Protein AF-A0A6I9ND43-F1 (afdb_monomer_lite)

Organism: NCBI:txid8208

Structure (mmCIF, N/CA/C/O backbone):
data_AF-A0A6I9ND43-F1
#
_entry.id   AF-A0A6I9ND43-F1
#
loop_
_atom_site.group_PDB
_atom_site.id
_atom_site.type_symbol
_atom_site.label_atom_id
_atom_site.label_alt_id
_atom_site.label_comp_id
_atom_site.label_asym_id
_atom_site.label_entity_id
_atom_site.label_seq_id
_atom_site.pdbx_PDB_ins_code
_atom_site.Cartn_x
_atom_site.Cartn_y
_atom_site.Cartn_z
_atom_site.occupancy
_atom_site.B_iso_or_equiv
_atom_site.auth_seq_id
_atom_site.auth_comp_id
_atom_site.auth_asym_id
_atom_site.auth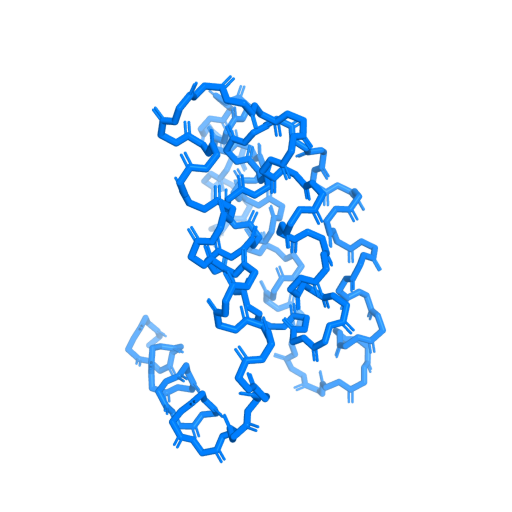_atom_id
_atom_site.pdbx_PDB_model_num
ATOM 1 N N . VAL A 1 1 ? 4.174 -11.893 -19.597 1.00 41.62 1 VAL A N 1
ATOM 2 C CA . VAL A 1 1 ? 3.938 -10.614 -18.888 1.00 41.62 1 VAL A CA 1
ATOM 3 C C . VAL A 1 1 ? 3.267 -10.809 -17.523 1.00 41.62 1 VAL A C 1
ATOM 5 O O . VAL A 1 1 ? 3.955 -10.618 -16.537 1.00 41.62 1 VAL A O 1
ATOM 8 N N . CYS A 1 2 ? 2.009 -11.274 -17.386 1.00 33.41 2 CYS A N 1
ATOM 9 C CA . CYS A 1 2 ? 1.410 -11.492 -16.041 1.00 33.41 2 CYS A CA 1
ATOM 10 C C . CYS A 1 2 ? 1.972 -12.682 -15.231 1.00 33.41 2 CYS A C 1
ATOM 12 O O . CYS A 1 2 ? 1.864 -12.679 -14.009 1.00 33.41 2 CYS A O 1
ATOM 14 N N . ARG A 1 3 ? 2.559 -13.707 -15.868 1.00 29.95 3 ARG A N 1
ATOM 15 C CA . ARG A 1 3 ? 3.141 -14.860 -15.143 1.00 29.95 3 ARG A CA 1
ATOM 16 C C . ARG A 1 3 ? 4.505 -14.552 -14.528 1.00 29.95 3 ARG A C 1
ATOM 18 O O . ARG A 1 3 ? 4.837 -15.113 -13.490 1.00 29.95 3 ARG A O 1
ATOM 25 N N . ASP A 1 4 ? 5.248 -13.628 -15.126 1.00 37.69 4 ASP A N 1
ATOM 26 C CA . ASP A 1 4 ? 6.613 -13.298 -14.713 1.00 37.69 4 ASP A CA 1
ATOM 27 C C . ASP A 1 4 ? 6.621 -12.507 -13.398 1.00 37.69 4 ASP A C 1
ATOM 29 O O . ASP A 1 4 ? 7.439 -12.772 -12.523 1.00 37.69 4 ASP A O 1
ATOM 33 N N . VAL A 1 5 ? 5.630 -11.632 -13.185 1.00 46.81 5 VAL A N 1
ATOM 34 C CA . VAL A 1 5 ? 5.471 -10.872 -11.932 1.00 46.81 5 VAL A CA 1
ATOM 35 C C . VAL A 1 5 ? 5.161 -11.797 -10.753 1.00 46.81 5 VAL A C 1
ATOM 37 O O . VAL A 1 5 ? 5.746 -11.631 -9.690 1.00 46.81 5 VAL A O 1
ATOM 40 N N . TYR A 1 6 ? 4.309 -12.814 -10.943 1.00 42.53 6 TYR A N 1
ATOM 41 C CA . TYR A 1 6 ? 3.979 -13.797 -9.900 1.00 42.53 6 TYR A CA 1
ATOM 42 C C . TYR A 1 6 ? 5.160 -14.730 -9.583 1.00 42.53 6 TYR A C 1
ATOM 44 O O . TYR A 1 6 ? 5.317 -15.174 -8.445 1.00 42.53 6 TYR A O 1
ATOM 52 N N . LEU A 1 7 ? 6.014 -15.015 -10.574 1.00 41.78 7 LEU A N 1
ATOM 53 C CA . LEU A 1 7 ? 7.256 -15.761 -10.371 1.00 41.78 7 LEU A CA 1
ATOM 54 C C . LEU A 1 7 ? 8.323 -14.927 -9.660 1.00 41.78 7 LEU A C 1
ATOM 56 O O . LEU A 1 7 ? 8.954 -15.461 -8.757 1.00 41.78 7 LEU A O 1
ATOM 60 N N . ILE A 1 8 ? 8.488 -13.641 -9.986 1.00 49.59 8 ILE A N 1
ATOM 61 C CA . ILE A 1 8 ? 9.338 -12.722 -9.207 1.00 49.59 8 ILE A CA 1
ATOM 62 C C . ILE A 1 8 ? 8.804 -12.632 -7.775 1.00 49.59 8 ILE A C 1
ATOM 64 O O . ILE A 1 8 ? 9.576 -12.741 -6.829 1.00 49.59 8 ILE A O 1
ATOM 68 N N . TYR A 1 9 ? 7.482 -12.562 -7.607 1.00 48.34 9 TYR A N 1
ATOM 69 C CA . TYR A 1 9 ? 6.822 -12.658 -6.308 1.00 48.34 9 TYR A CA 1
ATOM 70 C C . TYR A 1 9 ? 7.222 -13.929 -5.561 1.00 48.34 9 TYR A C 1
ATOM 72 O O . TYR A 1 9 ? 7.741 -13.863 -4.458 1.00 48.34 9 TYR A O 1
ATOM 80 N N . ARG A 1 10 ? 7.063 -15.111 -6.162 1.00 44.81 10 ARG A N 1
ATOM 81 C CA . ARG A 1 10 ? 7.427 -16.367 -5.498 1.00 44.81 10 ARG A CA 1
ATOM 82 C C . ARG A 1 10 ? 8.926 -16.507 -5.249 1.00 44.81 10 ARG A C 1
ATOM 84 O O . ARG A 1 10 ? 9.277 -17.014 -4.191 1.00 44.81 10 ARG A O 1
ATOM 91 N N . LEU A 1 11 ? 9.779 -16.099 -6.184 1.00 42.19 11 LEU A N 1
ATOM 92 C CA . LEU A 1 11 ? 11.232 -16.273 -6.111 1.00 42.19 11 LEU A CA 1
ATOM 93 C C . LEU A 1 11 ? 11.884 -15.286 -5.136 1.00 42.19 11 LEU A C 1
ATOM 95 O O . LEU A 1 11 ? 12.787 -15.680 -4.405 1.00 42.19 11 LEU A O 1
ATOM 99 N N . VAL A 1 12 ? 11.395 -14.044 -5.058 1.00 45.94 12 VAL A N 1
ATOM 100 C CA . VAL A 1 12 ? 11.874 -13.052 -4.083 1.00 45.94 12 VAL A CA 1
ATOM 101 C C . VAL A 1 12 ? 11.285 -13.330 -2.691 1.00 45.94 12 VAL A C 1
ATOM 103 O O . VAL A 1 12 ? 12.012 -13.281 -1.703 1.00 45.94 12 VAL A O 1
ATOM 106 N N . PHE A 1 13 ? 10.004 -13.708 -2.578 1.00 43.12 13 PHE A N 1
ATOM 107 C CA . PHE A 1 13 ? 9.337 -13.867 -1.273 1.00 43.12 13 PHE A CA 1
ATOM 108 C C . PHE A 1 13 ? 9.457 -15.263 -0.631 1.00 43.12 13 PHE A C 1
ATOM 110 O O . PHE A 1 13 ? 9.415 -15.338 0.591 1.00 43.12 13 PHE A O 1
ATOM 117 N N . ASN A 1 14 ? 9.639 -16.366 -1.381 1.00 40.81 14 ASN A N 1
ATOM 118 C CA . ASN A 1 14 ? 9.954 -17.670 -0.750 1.00 40.81 14 ASN A CA 1
ATOM 119 C C . ASN A 1 14 ? 11.435 -17.796 -0.351 1.00 40.81 14 ASN A C 1
ATOM 121 O O . ASN A 1 14 ? 11.780 -18.725 0.372 1.00 40.81 14 ASN A O 1
ATOM 125 N N . GLY A 1 15 ? 12.304 -16.892 -0.819 1.00 38.75 15 GLY A N 1
ATOM 126 C CA . GLY A 1 15 ? 13.725 -16.850 -0.456 1.00 38.75 15 GLY A CA 1
ATOM 127 C C . GLY A 1 15 ? 14.070 -15.806 0.611 1.00 38.75 15 GLY A C 1
ATOM 128 O O . GLY A 1 15 ? 15.023 -15.994 1.366 1.00 38.75 15 GLY A O 1
ATOM 129 N N . CYS A 1 16 ? 13.298 -14.720 0.721 1.00 43.75 16 CYS A N 1
ATOM 130 C CA . CYS A 1 16 ? 13.436 -13.773 1.820 1.00 43.75 16 CYS A CA 1
ATOM 131 C C . CYS A 1 16 ? 12.736 -14.322 3.065 1.00 43.75 16 CYS A C 1
ATOM 133 O O . CYS A 1 16 ? 11.522 -14.210 3.214 1.00 43.75 16 CYS A O 1
ATOM 135 N N . TYR A 1 17 ? 13.529 -14.825 4.007 1.00 46.12 17 TYR A N 1
ATOM 136 C CA . TYR A 1 17 ? 13.178 -14.973 5.420 1.00 46.12 17 TYR A CA 1
ATOM 137 C C . TYR A 1 17 ? 12.872 -13.591 6.062 1.00 46.12 17 TYR A C 1
ATOM 139 O O . TYR A 1 17 ? 13.463 -13.245 7.085 1.00 46.12 17 TYR A O 1
ATOM 147 N N . CYS A 1 18 ? 12.004 -12.753 5.458 1.00 47.91 18 CYS A N 1
ATOM 148 C CA . CYS A 1 18 ? 11.480 -11.536 6.092 1.00 47.91 18 CYS A CA 1
ATOM 149 C C . CYS A 1 18 ? 10.895 -12.017 7.425 1.00 47.91 18 CYS A C 1
ATOM 151 O O . CYS A 1 18 ? 10.100 -12.959 7.435 1.00 47.91 18 CYS A O 1
ATOM 153 N N . SER A 1 19 ? 11.407 -11.458 8.523 1.00 53.84 19 SER A N 1
ATOM 154 C CA . SER A 1 19 ? 11.299 -12.000 9.878 1.00 53.84 19 SER A CA 1
ATOM 155 C C . SER A 1 19 ? 9.868 -12.419 10.272 1.00 53.84 19 SER A C 1
ATOM 157 O O . SER A 1 19 ? 8.875 -12.040 9.653 1.00 53.84 19 SER A O 1
ATOM 159 N N . VAL A 1 20 ? 9.718 -13.193 11.349 1.00 60.97 20 VAL A N 1
ATOM 160 C CA . VAL A 1 20 ? 8.390 -13.566 11.887 1.00 60.97 20 VAL A CA 1
ATOM 161 C C . VAL A 1 20 ? 7.500 -12.324 12.127 1.00 60.97 20 VAL A C 1
ATOM 163 O O . VAL A 1 20 ? 6.274 -12.394 12.057 1.00 60.97 20 VAL A O 1
ATOM 166 N N . PHE A 1 21 ? 8.109 -11.156 12.345 1.00 69.31 21 PHE A N 1
ATOM 167 C CA . PHE A 1 21 ? 7.430 -9.919 12.709 1.00 69.31 21 PHE A CA 1
ATOM 168 C C . PHE A 1 21 ? 6.550 -9.306 11.588 1.00 69.31 21 PHE A C 1
ATOM 170 O O . PHE A 1 21 ? 5.363 -9.093 11.848 1.00 69.31 21 PHE A O 1
ATOM 177 N N . PRO A 1 22 ? 7.014 -9.082 10.335 1.00 72.25 22 PRO A N 1
ATOM 178 C CA . PRO A 1 22 ? 6.149 -8.700 9.214 1.00 72.25 22 PRO A CA 1
ATOM 179 C C . PRO A 1 22 ? 4.972 -9.644 8.977 1.00 72.25 22 PRO A C 1
ATOM 181 O O . PRO A 1 22 ? 3.879 -9.183 8.660 1.00 72.25 22 PRO A O 1
ATOM 184 N N . GLN A 1 23 ? 5.159 -10.952 9.165 1.00 75.06 23 GLN A N 1
ATOM 185 C CA . GLN A 1 23 ? 4.087 -11.935 8.977 1.00 75.06 23 GLN A CA 1
ATOM 186 C C . GLN A 1 23 ? 2.995 -11.788 10.048 1.00 75.06 23 GLN A C 1
ATOM 188 O O . GLN A 1 23 ? 1.805 -11.799 9.727 1.00 75.06 23 GLN A O 1
ATOM 193 N N . ILE A 1 24 ? 3.388 -11.570 11.309 1.00 83.00 24 ILE A N 1
ATOM 194 C CA . ILE A 1 24 ? 2.455 -11.291 12.408 1.00 83.00 24 ILE A CA 1
ATOM 195 C C . ILE A 1 24 ? 1.704 -9.981 12.157 1.00 83.00 24 ILE A C 1
ATOM 197 O O . ILE A 1 24 ? 0.478 -9.960 12.251 1.00 83.00 24 ILE A O 1
ATOM 201 N N . ASN A 1 25 ? 2.404 -8.905 11.787 1.00 83.94 25 ASN A N 1
ATOM 202 C CA . ASN A 1 25 ? 1.764 -7.616 11.506 1.00 83.94 25 ASN A CA 1
ATOM 203 C C . ASN A 1 25 ? 0.817 -7.691 10.308 1.00 83.94 25 ASN A C 1
ATOM 205 O O . ASN A 1 25 ? -0.245 -7.071 10.328 1.00 83.94 25 ASN A O 1
ATOM 209 N N . MET A 1 26 ? 1.155 -8.492 9.300 1.00 87.00 26 MET A N 1
ATOM 210 C CA . MET A 1 26 ? 0.281 -8.745 8.162 1.00 87.00 26 MET A CA 1
ATOM 211 C C . MET A 1 26 ? -1.002 -9.474 8.577 1.00 87.00 26 MET A C 1
ATOM 213 O O . MET A 1 26 ? -2.104 -9.106 8.161 1.00 87.00 26 MET A O 1
ATOM 217 N N . MET A 1 27 ? -0.889 -10.496 9.426 1.00 87.88 27 MET A N 1
ATOM 218 C CA . MET A 1 27 ? -2.056 -11.199 9.959 1.00 87.88 27 MET A CA 1
ATOM 219 C C . MET A 1 27 ? -2.908 -10.276 10.839 1.00 87.88 27 MET A C 1
ATOM 221 O O . MET A 1 27 ? -4.130 -10.235 10.689 1.00 87.88 27 MET A O 1
ATOM 225 N N . LEU A 1 28 ? -2.267 -9.479 11.691 1.00 87.56 28 LEU A N 1
ATOM 226 C CA . LEU A 1 28 ? -2.921 -8.510 12.563 1.00 87.56 28 LEU A CA 1
ATOM 227 C C . LEU A 1 28 ? -3.682 -7.442 11.762 1.00 87.56 28 LEU A C 1
ATOM 229 O O . LEU A 1 28 ? -4.850 -7.181 12.043 1.00 87.56 28 LEU A O 1
ATOM 233 N N . ALA A 1 29 ? -3.068 -6.883 10.717 1.00 88.25 29 ALA A N 1
ATOM 234 C CA . ALA A 1 29 ? -3.703 -5.907 9.833 1.00 88.25 29 ALA A CA 1
ATOM 235 C C . ALA A 1 29 ? -4.965 -6.472 9.162 1.00 88.25 29 ALA A C 1
ATOM 237 O O . ALA A 1 29 ? -6.005 -5.812 9.096 1.00 88.25 29 ALA A O 1
ATOM 238 N N . ASN A 1 30 ? -4.901 -7.727 8.712 1.00 89.88 30 ASN A N 1
ATOM 239 C CA . ASN A 1 30 ? -6.040 -8.424 8.124 1.00 89.88 30 ASN A CA 1
ATOM 240 C C . ASN A 1 30 ? -7.171 -8.665 9.131 1.00 89.88 30 ASN A C 1
ATOM 242 O O . ASN A 1 30 ? -8.342 -8.509 8.775 1.00 89.88 30 ASN A O 1
ATOM 246 N N . LEU A 1 31 ? -6.840 -9.025 10.373 1.00 91.62 31 LEU A N 1
ATOM 247 C CA . LEU A 1 31 ? -7.818 -9.185 11.450 1.00 91.62 31 LEU A CA 1
ATOM 248 C C . LEU A 1 31 ? -8.477 -7.851 11.807 1.00 91.62 31 LEU A C 1
ATOM 250 O O . LEU A 1 31 ? -9.704 -7.787 11.863 1.00 91.62 31 LEU A O 1
ATOM 254 N N . TYR A 1 32 ? -7.699 -6.776 11.955 1.00 92.25 32 TYR A N 1
ATOM 255 C CA . TYR A 1 32 ? -8.237 -5.439 12.211 1.00 92.25 32 TYR A CA 1
ATOM 256 C C . TYR A 1 32 ? -9.160 -4.965 11.095 1.00 92.25 32 TYR A C 1
ATOM 258 O O . TYR A 1 32 ? -10.245 -4.463 11.379 1.00 92.25 32 TYR A O 1
ATOM 266 N N . ARG A 1 33 ? -8.789 -5.195 9.831 1.00 90.88 33 ARG A N 1
ATOM 267 C CA . ARG A 1 33 ? -9.656 -4.881 8.690 1.00 90.88 33 ARG A CA 1
ATOM 268 C C . ARG A 1 33 ? -10.975 -5.654 8.755 1.00 90.88 33 ARG A C 1
ATOM 270 O O . ARG A 1 33 ? -12.031 -5.056 8.593 1.00 90.88 33 ARG A O 1
ATOM 277 N N . LYS A 1 34 ? -10.935 -6.964 9.032 1.00 91.69 34 LYS A N 1
ATOM 278 C CA . LYS A 1 34 ? -12.149 -7.790 9.193 1.00 91.69 34 LYS A CA 1
ATOM 279 C C . LYS A 1 34 ? -13.016 -7.343 10.372 1.00 91.69 34 LYS A C 1
ATOM 281 O O . LYS A 1 34 ? -14.232 -7.455 10.300 1.00 91.69 34 LYS A O 1
ATOM 286 N N . ALA A 1 35 ? -12.396 -6.829 11.429 1.00 92.19 35 ALA A N 1
ATOM 287 C CA . ALA A 1 35 ? -13.077 -6.281 12.596 1.00 92.19 35 ALA A CA 1
ATOM 288 C C . ALA A 1 35 ? -13.594 -4.839 12.396 1.00 92.19 35 ALA A C 1
ATOM 290 O O . ALA A 1 35 ? -14.125 -4.259 13.340 1.00 92.19 35 ALA A O 1
ATOM 291 N N . GLY A 1 36 ? -13.410 -4.230 11.216 1.00 91.12 36 GLY A N 1
ATOM 292 C CA . GLY A 1 36 ? -13.783 -2.833 10.950 1.00 91.12 36 GLY A CA 1
ATOM 293 C C . GLY A 1 36 ? -12.885 -1.795 11.638 1.00 91.12 36 GLY A C 1
ATOM 294 O O . GLY A 1 36 ? -13.201 -0.609 11.659 1.00 91.12 36 GLY A O 1
ATOM 295 N N . GLN A 1 37 ? -11.750 -2.211 12.206 1.00 93.06 37 GLN A N 1
ATOM 296 C CA . GLN A 1 37 ? -10.783 -1.331 12.867 1.00 93.06 37 GLN A CA 1
ATOM 297 C C . GLN A 1 37 ? -9.770 -0.774 11.860 1.00 93.06 37 GLN A C 1
ATOM 299 O O . GLN A 1 37 ? -8.585 -1.115 11.873 1.00 93.06 37 GLN A O 1
ATOM 304 N N . GLU A 1 38 ? -10.237 0.103 10.976 1.00 92.62 38 GLU A N 1
ATOM 305 C CA . GLU A 1 38 ? -9.449 0.607 9.844 1.00 92.62 38 GLU A CA 1
ATOM 306 C C . GLU A 1 38 ? -8.164 1.322 10.277 1.00 92.62 38 GLU A C 1
ATOM 308 O O . GLU A 1 38 ? -7.095 1.062 9.728 1.00 92.62 38 GLU A O 1
ATOM 313 N N . ARG A 1 39 ? -8.229 2.166 11.317 1.00 93.00 39 ARG A N 1
ATOM 314 C CA . ARG A 1 39 ? -7.055 2.903 11.823 1.00 93.00 39 ARG A CA 1
ATOM 315 C C . ARG A 1 39 ? -5.941 1.967 12.295 1.00 93.00 39 ARG A C 1
ATOM 317 O O . ARG A 1 39 ? -4.778 2.190 11.970 1.00 93.00 39 ARG A O 1
ATOM 324 N N . SER A 1 40 ? -6.297 0.911 13.025 1.00 92.38 40 SER A N 1
ATOM 325 C CA . SER A 1 40 ? -5.341 -0.088 13.515 1.00 92.38 40 SER A CA 1
ATOM 326 C C . SER A 1 40 ? -4.759 -0.903 12.361 1.00 92.38 40 SER A C 1
ATOM 328 O O . SER A 1 40 ? -3.550 -1.125 12.312 1.00 92.38 40 SER A O 1
ATOM 330 N N . ALA A 1 41 ? -5.598 -1.282 11.391 1.00 92.44 41 ALA A N 1
ATOM 331 C CA . ALA A 1 41 ? -5.161 -1.998 10.198 1.00 92.44 41 ALA A CA 1
ATOM 332 C C . ALA A 1 41 ? -4.150 -1.184 9.374 1.00 92.44 41 ALA A C 1
ATOM 334 O O . ALA A 1 41 ? -3.119 -1.725 8.977 1.00 92.44 41 ALA A O 1
ATOM 335 N N . VAL A 1 42 ? -4.398 0.117 9.170 1.00 94.75 42 VAL A N 1
ATOM 336 C CA . VAL A 1 42 ? -3.470 1.020 8.468 1.00 94.75 42 VAL A CA 1
ATOM 337 C C . VAL A 1 42 ? -2.110 1.053 9.162 1.00 94.75 42 VAL A C 1
ATOM 339 O O . VAL A 1 42 ? -1.088 0.896 8.495 1.00 94.75 42 VAL A O 1
ATOM 342 N N . THR A 1 43 ? -2.078 1.214 10.487 1.00 94.25 43 THR A N 1
ATOM 343 C CA . THR A 1 43 ? -0.822 1.211 11.252 1.00 94.25 43 THR A CA 1
ATOM 344 C C . THR A 1 43 ? -0.062 -0.100 11.059 1.00 94.25 43 THR A C 1
ATOM 346 O O . THR A 1 43 ? 1.122 -0.077 10.729 1.00 94.25 43 THR A O 1
ATOM 349 N N . SER A 1 44 ? -0.739 -1.245 11.181 1.00 91.38 44 SER A N 1
ATOM 350 C CA . SER A 1 44 ? -0.106 -2.556 11.007 1.00 91.38 44 SER A CA 1
ATOM 351 C C . SER A 1 44 ? 0.425 -2.780 9.586 1.00 91.38 44 SER A C 1
ATOM 353 O O . SER A 1 44 ? 1.543 -3.267 9.436 1.00 91.38 44 SER A O 1
ATOM 355 N N . TYR A 1 45 ? -0.306 -2.380 8.540 1.00 93.06 45 TYR A N 1
ATOM 356 C CA . TYR A 1 45 ? 0.192 -2.473 7.160 1.00 93.06 45 TYR A CA 1
ATOM 357 C C . TYR A 1 45 ? 1.396 -1.559 6.900 1.00 93.06 45 TYR A C 1
ATOM 359 O O . TYR A 1 45 ? 2.327 -1.960 6.201 1.00 93.06 45 TYR A O 1
ATOM 367 N N . LYS A 1 46 ? 1.423 -0.351 7.476 1.00 92.81 46 LYS A N 1
ATOM 368 C CA . LYS A 1 46 ? 2.577 0.554 7.354 1.00 92.81 46 LYS A CA 1
ATOM 369 C C . LYS A 1 46 ? 3.842 -0.038 7.972 1.00 92.81 46 LYS A C 1
ATOM 371 O O . LYS A 1 46 ? 4.913 0.077 7.381 1.00 92.81 46 LYS A O 1
ATOM 376 N N . GLU A 1 47 ? 3.722 -0.711 9.115 1.00 90.62 47 GLU A N 1
ATOM 377 C CA . GLU A 1 47 ? 4.847 -1.417 9.743 1.00 90.62 47 GLU A CA 1
ATOM 378 C C . GLU A 1 47 ? 5.360 -2.585 8.887 1.00 90.62 47 GLU A C 1
ATOM 380 O O . GLU A 1 47 ? 6.566 -2.823 8.837 1.00 90.62 47 GLU A O 1
ATOM 385 N N . VAL A 1 48 ? 4.479 -3.277 8.152 1.00 89.12 48 VAL A N 1
ATOM 386 C CA . VAL A 1 48 ? 4.901 -4.287 7.163 1.00 89.12 48 VAL A CA 1
ATOM 387 C C . VAL A 1 48 ? 5.728 -3.639 6.052 1.00 89.12 48 VAL A C 1
ATOM 389 O O . VAL A 1 48 ? 6.817 -4.126 5.749 1.00 89.12 48 VAL A O 1
ATOM 392 N N . LEU A 1 49 ? 5.261 -2.522 5.482 1.00 89.00 49 LEU A N 1
ATOM 393 C CA . LEU A 1 49 ? 5.973 -1.831 4.399 1.00 89.00 49 LEU A CA 1
ATOM 394 C C . LEU A 1 49 ? 7.312 -1.236 4.831 1.00 89.00 49 LEU A C 1
ATOM 396 O O . LEU A 1 49 ? 8.222 -1.177 4.015 1.00 89.00 49 LEU A O 1
ATOM 400 N N . ARG A 1 50 ? 7.474 -0.851 6.102 1.00 86.62 50 ARG A N 1
ATOM 401 C CA . ARG A 1 50 ? 8.773 -0.409 6.634 1.00 86.62 50 ARG A CA 1
ATOM 402 C C . ARG A 1 50 ? 9.852 -1.487 6.567 1.00 86.62 50 ARG A C 1
ATOM 404 O O . ARG A 1 50 ? 11.022 -1.151 6.437 1.00 86.62 50 ARG A O 1
ATOM 411 N N . GLN A 1 51 ? 9.473 -2.759 6.685 1.00 84.75 51 GLN A N 1
ATOM 412 C CA . GLN A 1 51 ? 10.422 -3.876 6.666 1.00 84.75 51 GLN A CA 1
ATOM 413 C C . GLN A 1 51 ? 10.515 -4.554 5.303 1.00 84.75 51 GLN A C 1
ATOM 415 O O . GLN A 1 51 ? 11.605 -4.912 4.868 1.00 84.75 51 GLN A O 1
ATOM 420 N N . CYS A 1 52 ? 9.380 -4.734 4.630 1.00 84.56 52 CYS A N 1
ATOM 421 C CA . CYS A 1 52 ? 9.306 -5.368 3.322 1.00 84.56 52 CYS A CA 1
ATOM 422 C C . CYS A 1 52 ? 8.489 -4.433 2.388 1.00 84.56 52 CYS A C 1
ATOM 424 O O . CYS A 1 52 ? 7.289 -4.653 2.198 1.00 84.56 52 CYS A O 1
ATOM 426 N N . PRO A 1 53 ? 9.104 -3.385 1.792 1.00 84.88 53 PRO A N 1
ATOM 427 C CA . PRO A 1 53 ? 8.401 -2.379 0.974 1.00 84.88 53 PRO A CA 1
ATOM 428 C C . PRO A 1 53 ? 7.735 -2.945 -0.290 1.00 84.88 53 PRO A C 1
ATOM 430 O O . PRO A 1 53 ? 6.845 -2.328 -0.863 1.00 84.88 53 PRO A O 1
ATOM 433 N N . LEU A 1 54 ? 8.145 -4.145 -0.713 1.00 85.88 54 LEU A N 1
ATOM 434 C CA . LEU A 1 54 ? 7.591 -4.874 -1.857 1.00 85.88 54 LEU A CA 1
ATOM 435 C C . LEU A 1 54 ? 6.388 -5.764 -1.496 1.00 85.88 54 LEU A C 1
ATOM 437 O O . LEU A 1 54 ? 5.938 -6.552 -2.326 1.00 85.88 54 LEU A O 1
ATOM 441 N N . ALA A 1 55 ? 5.861 -5.677 -0.271 1.00 86.94 55 ALA A N 1
ATOM 442 C CA . ALA A 1 55 ? 4.665 -6.409 0.138 1.00 86.94 55 ALA A CA 1
ATOM 443 C C . ALA A 1 55 ? 3.400 -5.796 -0.501 1.00 86.94 55 ALA A C 1
ATOM 445 O O . ALA A 1 55 ? 2.677 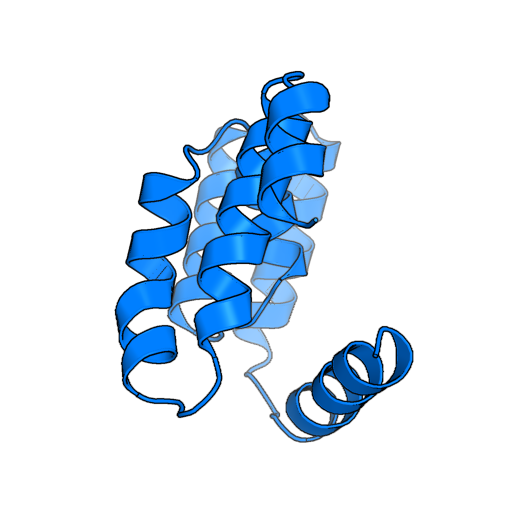-5.024 0.130 1.00 86.94 55 ALA A O 1
ATOM 446 N N . LEU A 1 56 ? 3.102 -6.157 -1.752 1.00 88.62 56 LEU A N 1
ATOM 447 C CA . LEU A 1 56 ? 1.956 -5.630 -2.509 1.00 88.62 56 LEU A CA 1
ATOM 448 C C . LEU A 1 56 ? 0.616 -5.894 -1.822 1.00 88.62 56 LEU A C 1
ATOM 450 O O . LEU A 1 56 ? -0.273 -5.056 -1.900 1.00 88.62 56 LEU A O 1
ATOM 454 N N . ASP A 1 57 ? 0.469 -7.008 -1.104 1.00 89.19 57 ASP A N 1
ATOM 455 C CA . ASP A 1 57 ? -0.748 -7.290 -0.336 1.00 89.19 57 ASP A CA 1
ATOM 456 C C . ASP A 1 57 ? -0.997 -6.223 0.745 1.00 89.19 57 ASP A C 1
ATOM 458 O O . ASP A 1 57 ? -2.142 -5.847 1.000 1.00 89.19 57 ASP A O 1
ATOM 462 N N . ALA A 1 58 ? 0.071 -5.686 1.349 1.00 91.00 58 ALA A N 1
ATOM 463 C CA . ALA A 1 58 ? -0.030 -4.605 2.325 1.00 91.00 58 ALA A CA 1
ATOM 464 C C . ALA A 1 58 ? -0.343 -3.275 1.630 1.00 91.00 58 ALA A C 1
ATOM 466 O O . ALA A 1 58 ? -1.154 -2.500 2.134 1.00 91.00 58 ALA A O 1
ATOM 467 N N . ILE A 1 59 ? 0.223 -3.041 0.441 1.00 93.31 59 ILE A N 1
ATOM 468 C CA . ILE A 1 59 ? -0.106 -1.884 -0.403 1.00 93.31 59 ILE A CA 1
ATOM 469 C C . ILE A 1 59 ? -1.593 -1.890 -0.781 1.00 93.31 59 ILE A C 1
ATOM 471 O O . ILE A 1 59 ? -2.283 -0.900 -0.550 1.00 93.31 59 ILE A O 1
ATOM 475 N N . ILE A 1 60 ? -2.115 -3.006 -1.295 1.00 92.50 60 ILE A N 1
ATOM 476 C CA . ILE A 1 60 ? -3.543 -3.161 -1.619 1.00 92.50 60 ILE A CA 1
ATOM 477 C C . ILE A 1 60 ? -4.382 -2.976 -0.357 1.00 92.50 60 ILE A C 1
ATOM 479 O O . ILE A 1 60 ? -5.399 -2.287 -0.389 1.00 92.50 60 ILE A O 1
ATOM 483 N N . GLY A 1 61 ? -3.943 -3.547 0.769 1.00 92.38 61 GLY A N 1
ATOM 484 C CA . GLY A 1 61 ? -4.560 -3.349 2.076 1.00 92.38 61 GLY A CA 1
ATOM 485 C C . GLY A 1 61 ? -4.724 -1.869 2.427 1.00 92.38 61 GLY A C 1
ATOM 486 O O . GLY A 1 61 ? -5.832 -1.444 2.747 1.00 92.38 61 GLY A O 1
ATOM 487 N N . LEU A 1 62 ? -3.665 -1.070 2.293 1.00 94.56 62 LEU A N 1
ATOM 488 C CA . LEU A 1 62 ? -3.690 0.374 2.546 1.00 94.56 62 LEU A CA 1
ATOM 489 C C . LEU A 1 62 ? -4.605 1.124 1.573 1.00 94.56 62 LEU A C 1
ATOM 491 O O . LEU A 1 62 ? -5.432 1.922 2.011 1.00 94.56 62 LEU A O 1
ATOM 495 N N . LEU A 1 63 ? -4.502 0.850 0.271 1.00 93.81 63 LEU A N 1
ATOM 496 C CA . LEU A 1 63 ? -5.333 1.509 -0.742 1.00 93.81 63 LEU A CA 1
ATOM 497 C C . LEU A 1 63 ? -6.823 1.178 -0.554 1.00 93.81 63 LEU A C 1
ATOM 499 O O . LEU A 1 63 ? -7.668 2.061 -0.675 1.00 93.81 63 LEU A O 1
ATOM 503 N N . SER A 1 64 ? -7.144 -0.060 -0.161 1.00 92.88 64 SER A N 1
ATOM 504 C CA . SER A 1 64 ? -8.514 -0.477 0.170 1.00 92.88 64 SER A CA 1
ATOM 505 C C . SER A 1 64 ? -9.086 0.220 1.407 1.00 92.88 64 SER A C 1
ATOM 507 O O . SER A 1 64 ? -10.298 0.363 1.520 1.00 92.88 64 SER A O 1
ATOM 509 N N . LEU A 1 65 ? -8.217 0.692 2.305 1.00 93.50 65 LEU A N 1
ATOM 510 C CA . LEU A 1 65 ? -8.558 1.472 3.498 1.00 93.50 65 LEU A CA 1
ATOM 511 C C . LEU A 1 65 ? -8.501 2.988 3.232 1.00 93.50 65 LEU A C 1
ATOM 513 O O . LEU A 1 65 ? -8.342 3.780 4.159 1.00 93.50 65 LEU A O 1
ATOM 517 N N . SER A 1 66 ? -8.617 3.403 1.965 1.00 91.75 66 SER A N 1
ATOM 518 C CA . SER A 1 66 ? -8.626 4.807 1.524 1.00 91.75 66 SER A CA 1
ATOM 519 C C . SER A 1 66 ? -7.342 5.597 1.819 1.00 91.75 66 SER A C 1
ATOM 521 O O . SER A 1 66 ? -7.350 6.832 1.815 1.00 91.75 66 SER A O 1
ATOM 523 N N . VAL A 1 67 ? -6.212 4.919 2.047 1.00 93.75 67 VAL A N 1
ATOM 524 C CA . VAL A 1 67 ? -4.905 5.585 2.125 1.00 93.75 67 VAL A CA 1
ATOM 525 C C . VAL A 1 67 ? -4.537 6.109 0.738 1.00 93.75 67 VAL A C 1
ATOM 527 O O . VAL A 1 67 ? -4.688 5.418 -0.270 1.00 93.75 67 VAL A O 1
ATOM 530 N N . LYS A 1 68 ? -4.057 7.355 0.666 1.00 92.50 68 LYS A N 1
ATOM 531 C CA . LYS A 1 68 ? -3.765 8.008 -0.615 1.00 92.50 68 LYS A CA 1
ATOM 532 C C . LYS A 1 68 ? -2.606 7.307 -1.321 1.00 92.50 68 LYS A C 1
ATOM 534 O O . LYS A 1 68 ? -1.555 7.089 -0.725 1.00 92.50 68 LYS A O 1
ATOM 539 N N . GLY A 1 69 ? -2.742 7.069 -2.627 1.00 90.94 69 GLY A N 1
ATOM 540 C CA . GLY A 1 69 ? -1.681 6.453 -3.434 1.00 90.94 69 GLY A CA 1
ATOM 541 C C . GLY A 1 69 ? -0.333 7.178 -3.354 1.00 90.94 69 GLY A C 1
ATOM 542 O O . GLY A 1 69 ? 0.699 6.522 -3.336 1.00 90.94 69 GLY A O 1
ATOM 543 N N . ALA A 1 70 ? -0.330 8.510 -3.218 1.00 91.06 70 ALA A N 1
ATOM 544 C CA . ALA A 1 70 ? 0.895 9.296 -3.035 1.00 91.06 70 ALA A CA 1
ATOM 545 C C . ALA A 1 70 ? 1.640 8.964 -1.728 1.00 91.06 70 ALA A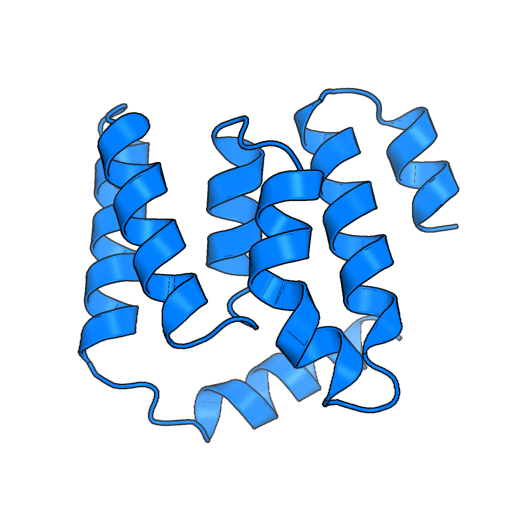 C 1
ATOM 547 O O . ALA A 1 70 ? 2.867 8.950 -1.706 1.00 91.06 70 ALA A O 1
ATOM 548 N N . GLU A 1 71 ? 0.900 8.678 -0.654 1.00 92.38 71 GLU A N 1
ATOM 549 C CA . GLU A 1 71 ? 1.475 8.272 0.629 1.00 92.38 71 GLU A CA 1
ATOM 550 C C . GLU A 1 71 ? 2.060 6.862 0.541 1.00 92.38 71 GLU A C 1
ATOM 552 O O . GLU A 1 71 ? 3.156 6.615 1.027 1.00 92.38 71 GLU A O 1
ATOM 557 N N . VAL A 1 72 ? 1.370 5.935 -0.127 1.00 92.56 72 VAL A N 1
ATOM 558 C CA . VAL A 1 72 ? 1.902 4.579 -0.315 1.00 92.56 72 VAL A CA 1
ATOM 559 C C . VAL A 1 72 ? 3.123 4.587 -1.240 1.00 92.56 72 VAL A C 1
ATOM 561 O O . VAL A 1 72 ? 4.109 3.911 -0.962 1.00 92.56 72 VAL A O 1
ATOM 564 N N . ALA A 1 73 ? 3.098 5.398 -2.301 1.00 91.06 73 ALA A N 1
ATOM 565 C CA . ALA A 1 73 ? 4.218 5.544 -3.222 1.00 91.06 73 ALA A CA 1
ATOM 566 C C . ALA A 1 73 ? 5.475 6.073 -2.517 1.00 91.06 73 ALA A C 1
ATOM 568 O O . ALA A 1 73 ? 6.553 5.520 -2.736 1.00 91.06 73 ALA A O 1
ATOM 569 N N . SER A 1 74 ? 5.349 7.074 -1.634 1.00 91.88 74 SER A N 1
ATOM 570 C CA . SER A 1 74 ? 6.499 7.615 -0.895 1.00 91.88 74 SER A CA 1
ATOM 571 C C . SER A 1 74 ? 7.148 6.575 0.021 1.00 91.88 74 SER A C 1
ATOM 573 O O . SER A 1 74 ? 8.370 6.528 0.105 1.00 91.88 74 SER A O 1
ATOM 575 N N . MET A 1 75 ? 6.362 5.674 0.623 1.00 90.25 75 MET A N 1
ATOM 576 C CA . MET A 1 75 ? 6.885 4.565 1.436 1.00 90.25 75 MET A CA 1
ATOM 577 C C . MET A 1 75 ? 7.687 3.533 0.631 1.00 90.25 75 MET A C 1
ATOM 579 O O . MET A 1 75 ? 8.473 2.785 1.204 1.00 90.25 75 MET A O 1
ATOM 583 N N . THR A 1 76 ? 7.480 3.474 -0.684 1.00 88.06 76 THR A N 1
ATOM 584 C CA . THR A 1 76 ? 8.171 2.543 -1.591 1.00 88.06 76 THR A CA 1
ATOM 585 C C . THR A 1 76 ? 9.237 3.219 -2.455 1.00 88.06 76 THR A C 1
ATOM 587 O O . THR A 1 76 ? 9.956 2.534 -3.179 1.00 88.06 76 THR A O 1
ATOM 590 N N . MET A 1 77 ? 9.354 4.550 -2.388 1.00 87.25 77 MET A N 1
ATOM 591 C CA . MET A 1 77 ? 10.127 5.357 -3.335 1.00 87.25 77 MET A CA 1
ATOM 592 C C . MET A 1 77 ? 11.618 5.014 -3.322 1.00 87.25 77 MET A C 1
ATOM 594 O O . MET A 1 77 ? 12.200 4.812 -4.386 1.00 87.25 77 MET A O 1
ATOM 598 N N . ASP A 1 78 ? 12.203 4.845 -2.136 1.00 84.75 78 ASP A N 1
ATOM 599 C CA . ASP A 1 78 ? 13.616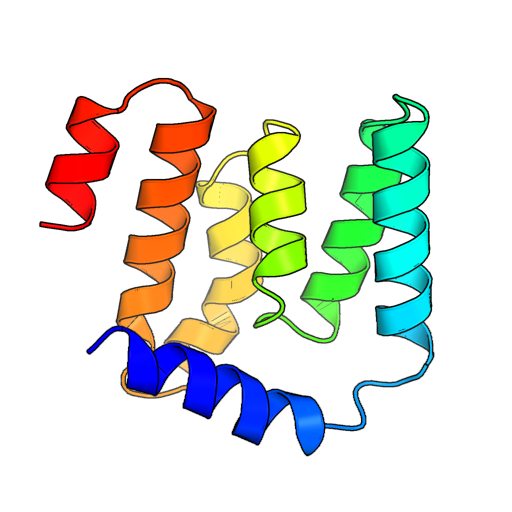 4.477 -1.979 1.00 84.75 78 ASP A CA 1
ATOM 600 C C . ASP A 1 78 ? 13.926 3.109 -2.616 1.00 84.75 78 ASP A C 1
ATOM 602 O O . ASP A 1 78 ? 14.995 2.891 -3.191 1.00 84.75 78 ASP A O 1
ATOM 606 N N . VAL A 1 79 ? 12.966 2.177 -2.573 1.00 83.25 79 VAL A N 1
ATOM 607 C CA . VAL A 1 79 ? 13.099 0.852 -3.200 1.00 83.25 79 VAL A CA 1
ATOM 608 C C . VAL A 1 79 ? 12.941 0.933 -4.715 1.00 83.25 79 VAL A C 1
ATOM 610 O O . VAL A 1 79 ? 13.707 0.305 -5.442 1.00 83.25 79 VAL A O 1
ATOM 613 N N . ILE A 1 80 ? 11.993 1.736 -5.201 1.00 82.12 80 ILE A N 1
ATOM 614 C CA . ILE A 1 80 ? 11.791 1.963 -6.639 1.00 82.12 80 ILE A CA 1
ATOM 615 C C . ILE A 1 80 ? 13.054 2.556 -7.275 1.00 82.12 80 ILE A C 1
ATOM 617 O O . ILE A 1 80 ? 13.447 2.121 -8.351 1.00 82.12 80 ILE A O 1
ATOM 621 N N . GLN A 1 81 ? 13.721 3.490 -6.593 1.00 84.19 81 GLN A N 1
ATOM 622 C CA . GLN A 1 81 ? 14.945 4.123 -7.097 1.00 84.19 81 GLN A CA 1
ATOM 623 C C . GLN A 1 81 ? 16.187 3.228 -7.003 1.00 84.19 81 GLN A C 1
ATOM 625 O O . GLN A 1 81 ? 17.104 3.369 -7.810 1.00 84.19 81 GLN A O 1
ATOM 630 N N . SER A 1 82 ? 16.246 2.328 -6.019 1.00 82.56 82 SER A N 1
ATOM 631 C CA . SER A 1 82 ? 17.415 1.464 -5.801 1.00 82.56 82 SER A CA 1
ATOM 632 C C . SER A 1 82 ? 17.402 0.185 -6.638 1.00 82.56 82 SER A C 1
ATOM 634 O O . SER A 1 82 ? 18.468 -0.371 -6.908 1.00 82.56 82 SER A O 1
ATOM 636 N N . ILE A 1 83 ? 16.226 -0.283 -7.070 1.00 80.06 83 ILE A N 1
ATOM 637 C CA . ILE A 1 83 ? 16.087 -1.500 -7.873 1.00 80.06 83 ILE A CA 1
ATOM 638 C C . ILE A 1 83 ? 15.841 -1.119 -9.341 1.00 80.06 83 ILE A C 1
ATOM 640 O O . ILE A 1 83 ? 14.769 -0.609 -9.673 1.00 80.06 83 ILE A O 1
ATOM 644 N N . PRO A 1 84 ? 16.787 -1.400 -10.257 1.00 81.25 84 PRO A N 1
ATOM 645 C CA . PRO A 1 84 ? 16.593 -1.096 -11.668 1.00 81.25 84 PRO A CA 1
ATOM 646 C C . PRO A 1 84 ? 15.394 -1.867 -12.236 1.00 81.25 84 PRO A C 1
ATOM 648 O O . PRO A 1 84 ? 15.151 -3.022 -11.882 1.00 81.25 84 PRO A O 1
ATOM 651 N N . ASN A 1 85 ? 14.673 -1.236 -13.166 1.00 81.50 85 ASN A N 1
ATOM 652 C CA . ASN A 1 85 ? 13.465 -1.769 -13.814 1.00 81.50 85 ASN A CA 1
ATOM 653 C C . ASN A 1 85 ? 12.244 -1.955 -12.890 1.00 81.50 85 ASN A C 1
ATOM 655 O O . ASN A 1 85 ? 11.324 -2.693 -13.248 1.00 81.50 85 ASN A O 1
ATOM 659 N N . LEU A 1 86 ? 12.188 -1.285 -11.732 1.00 83.56 86 LEU A N 1
ATOM 660 C CA . LEU A 1 86 ? 11.032 -1.333 -10.823 1.00 83.56 86 LEU A CA 1
ATOM 661 C C . LEU A 1 86 ? 9.993 -0.219 -11.072 1.00 83.56 86 LEU A C 1
ATOM 663 O O . LEU A 1 86 ? 8.998 -0.124 -10.358 1.00 83.56 86 LEU A O 1
ATOM 667 N N . GLU A 1 87 ? 10.158 0.586 -12.123 1.00 83.94 87 GLU A N 1
ATOM 668 C CA . GLU A 1 87 ? 9.249 1.691 -12.483 1.00 83.94 87 GLU A CA 1
ATOM 669 C C . GLU A 1 87 ? 7.778 1.264 -12.616 1.00 83.94 87 GLU A C 1
ATOM 671 O O . GLU A 1 87 ? 6.867 2.032 -12.295 1.00 83.94 87 GLU A O 1
ATOM 676 N N . TRP A 1 88 ? 7.534 0.009 -13.016 1.00 86.06 88 TRP A N 1
ATOM 677 C CA . TRP A 1 88 ? 6.191 -0.568 -13.113 1.00 86.06 88 TRP A CA 1
ATOM 678 C C . TRP A 1 88 ? 5.431 -0.529 -11.781 1.00 86.06 88 TRP A C 1
ATOM 680 O O . TRP A 1 88 ? 4.205 -0.427 -11.790 1.00 86.06 88 TRP A O 1
ATOM 690 N N . LEU A 1 89 ? 6.130 -0.578 -10.641 1.00 87.06 89 LEU A N 1
ATOM 691 C CA . LEU A 1 89 ? 5.511 -0.553 -9.318 1.00 87.06 89 LEU A CA 1
ATOM 692 C C . LEU A 1 89 ? 4.833 0.793 -9.055 1.00 87.06 89 LEU A C 1
ATOM 694 O O . LEU A 1 89 ? 3.715 0.824 -8.547 1.00 87.06 89 LEU A O 1
ATOM 698 N N . SER A 1 90 ? 5.457 1.902 -9.456 1.00 88.31 90 SER A N 1
ATOM 699 C CA . SER A 1 90 ? 4.871 3.239 -9.293 1.00 88.31 90 SER A CA 1
ATOM 700 C C . SER A 1 90 ? 3.561 3.387 -10.084 1.00 88.31 90 SER A C 1
ATOM 702 O O . SER A 1 90 ? 2.557 3.883 -9.562 1.00 88.31 90 SER A O 1
ATOM 704 N N . VAL A 1 91 ? 3.542 2.872 -11.319 1.00 90.69 91 VAL A N 1
ATOM 705 C CA . VAL A 1 91 ? 2.369 2.842 -12.206 1.00 90.69 91 VAL A CA 1
ATOM 706 C C . VAL A 1 91 ? 1.284 1.932 -11.631 1.00 90.69 91 VAL A C 1
ATOM 708 O O . VAL A 1 91 ? 0.110 2.300 -11.597 1.00 90.69 91 VAL A O 1
ATOM 711 N N . TRP A 1 92 ? 1.678 0.773 -11.106 1.00 91.44 92 TRP A N 1
ATOM 712 C CA . TRP A 1 92 ? 0.777 -0.196 -10.495 1.00 91.44 92 TRP A CA 1
ATOM 713 C C . TRP A 1 92 ? 0.095 0.349 -9.229 1.00 91.44 92 TRP A C 1
ATOM 715 O O . TRP A 1 9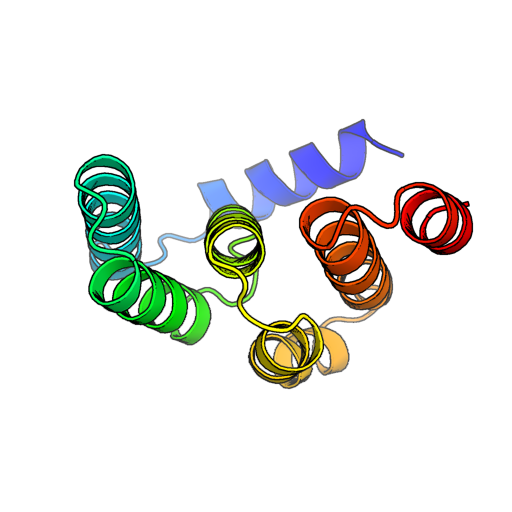2 ? -1.129 0.258 -9.111 1.00 91.44 92 TRP A O 1
ATOM 725 N N . ILE A 1 93 ? 0.844 1.002 -8.328 1.00 91.56 93 ILE A N 1
ATOM 726 C CA . ILE A 1 93 ? 0.295 1.672 -7.132 1.00 91.56 93 ILE A CA 1
ATOM 727 C C . ILE A 1 93 ? -0.713 2.747 -7.546 1.00 91.56 93 ILE A C 1
ATOM 729 O O . ILE A 1 93 ? -1.809 2.833 -6.986 1.00 91.56 93 ILE A O 1
ATOM 733 N N . LYS A 1 94 ? -0.361 3.560 -8.549 1.00 92.06 94 LYS A N 1
ATOM 734 C CA . LYS A 1 94 ? -1.223 4.629 -9.061 1.00 92.06 94 LYS A CA 1
ATOM 735 C C . LYS A 1 94 ? -2.530 4.080 -9.634 1.00 92.06 94 LYS A C 1
ATOM 737 O O . LYS A 1 94 ? -3.594 4.620 -9.338 1.00 92.06 94 LYS A O 1
ATOM 742 N N . ALA A 1 95 ? -2.469 2.996 -10.402 1.00 91.44 95 ALA A N 1
ATOM 743 C CA . ALA A 1 95 ? -3.658 2.368 -10.959 1.00 91.44 95 ALA A CA 1
ATOM 744 C C . ALA A 1 95 ? -4.580 1.801 -9.869 1.00 91.44 95 ALA A C 1
ATOM 746 O O . ALA A 1 95 ? -5.779 2.072 -9.886 1.00 91.44 95 ALA A O 1
ATOM 747 N N . TYR A 1 96 ? -4.034 1.091 -8.876 1.00 92.12 96 TYR A N 1
ATOM 748 C CA . TYR A 1 96 ? -4.831 0.577 -7.755 1.00 92.12 96 TYR A CA 1
ATOM 749 C C . TYR A 1 96 ? -5.445 1.687 -6.901 1.00 92.12 96 TYR A C 1
ATOM 751 O O . TYR A 1 96 ? -6.570 1.540 -6.421 1.00 92.12 96 TYR A O 1
ATOM 759 N N . ALA A 1 97 ? -4.758 2.820 -6.746 1.00 92.88 97 ALA A N 1
ATOM 760 C CA . ALA A 1 97 ? -5.333 3.980 -6.078 1.00 92.88 97 ALA A CA 1
ATOM 761 C C . ALA A 1 97 ? -6.582 4.497 -6.815 1.00 92.88 97 ALA A C 1
ATOM 763 O O . ALA A 1 97 ? -7.571 4.835 -6.167 1.00 92.88 97 ALA A O 1
ATOM 764 N N . PHE A 1 98 ? -6.579 4.506 -8.154 1.00 91.88 98 PHE A N 1
ATOM 765 C CA . PHE A 1 98 ? -7.763 4.864 -8.943 1.00 91.88 98 PHE A CA 1
ATOM 766 C C . PHE A 1 98 ? -8.887 3.828 -8.845 1.00 91.88 98 PHE A C 1
ATOM 768 O O . PHE A 1 98 ? -10.044 4.224 -8.717 1.00 91.88 98 PHE A O 1
ATOM 775 N N . ILE A 1 99 ? -8.563 2.528 -8.824 1.00 92.06 99 ILE A N 1
ATOM 776 C CA . ILE A 1 99 ? -9.550 1.453 -8.609 1.00 92.06 99 ILE A CA 1
ATOM 777 C C . ILE A 1 99 ? -10.288 1.670 -7.283 1.00 92.06 99 ILE A C 1
ATOM 779 O O . ILE A 1 99 ? -11.517 1.663 -7.245 1.00 92.06 99 ILE A O 1
ATOM 783 N N . HIS A 1 100 ? -9.553 1.916 -6.198 1.00 89.31 100 HIS A N 1
ATOM 784 C CA . HIS A 1 100 ? -10.151 2.134 -4.879 1.00 89.31 100 HIS A CA 1
ATOM 785 C C . HIS A 1 100 ? -10.838 3.499 -4.728 1.00 89.31 100 HIS A C 1
ATOM 787 O O . HIS A 1 100 ? -11.718 3.642 -3.885 1.00 89.31 100 HIS A O 1
ATOM 793 N N . ALA A 1 101 ? -10.504 4.477 -5.573 1.00 88.94 101 ALA A N 1
ATOM 794 C CA . ALA A 1 101 ? -11.243 5.734 -5.688 1.00 88.94 101 ALA A CA 1
ATOM 795 C C . ALA A 1 101 ? -12.527 5.618 -6.540 1.00 88.94 101 ALA A C 1
ATOM 797 O O . ALA A 1 101 ? -13.287 6.580 -6.620 1.00 88.94 101 ALA A O 1
ATOM 798 N N . GLY A 1 102 ? -12.767 4.471 -7.191 1.00 89.00 102 GLY A N 1
ATOM 799 C CA . GLY A 1 102 ? -13.901 4.247 -8.095 1.00 89.00 102 GLY A CA 1
ATOM 800 C C . GLY A 1 102 ? -13.719 4.823 -9.507 1.00 89.00 102 GLY A C 1
ATOM 801 O O . GLY A 1 102 ? -14.636 4.744 -10.324 1.00 89.00 102 GLY A O 1
ATOM 802 N N . ASP A 1 103 ? -12.545 5.374 -9.827 1.00 89.88 103 ASP A N 1
ATOM 803 C CA . ASP A 1 103 ? -12.236 5.981 -11.127 1.00 89.88 103 ASP A CA 1
ATOM 804 C C . ASP A 1 103 ? -11.641 4.937 -12.087 1.00 89.88 103 ASP A C 1
ATOM 806 O O . ASP A 1 103 ? -10.457 4.942 -12.442 1.00 89.88 103 ASP A O 1
ATOM 810 N N . ASN A 1 104 ? -12.488 3.984 -12.482 1.00 88.31 104 ASN A N 1
ATOM 811 C CA . ASN A 1 104 ? -12.084 2.834 -13.294 1.00 88.31 104 ASN A CA 1
ATOM 812 C C . ASN A 1 104 ? -11.507 3.243 -14.656 1.00 88.31 104 ASN A C 1
ATOM 814 O O . ASN A 1 104 ? -10.610 2.579 -15.172 1.00 88.31 104 ASN A O 1
ATOM 818 N N . GLN A 1 105 ? -11.985 4.346 -15.237 1.00 91.75 105 GLN A N 1
ATOM 819 C CA . GLN A 1 105 ? -11.514 4.814 -16.538 1.00 91.75 105 GLN A CA 1
ATOM 820 C C . GLN A 1 105 ? -10.075 5.333 -16.457 1.00 91.75 105 GLN A C 1
ATOM 822 O O . GLN A 1 105 ? -9.246 4.991 -17.302 1.00 91.75 105 GLN A O 1
ATOM 827 N N . ARG A 1 106 ? -9.734 6.092 -15.407 1.00 91.31 106 ARG A N 1
ATOM 828 C CA . ARG A 1 106 ? -8.343 6.504 -15.172 1.00 91.31 106 ARG A CA 1
ATOM 829 C C . ARG A 1 106 ? -7.442 5.340 -14.784 1.00 91.31 106 ARG A C 1
ATOM 831 O O . ARG A 1 106 ? -6.277 5.340 -15.180 1.00 91.31 106 ARG A O 1
ATOM 838 N N . ALA A 1 107 ? -7.959 4.358 -14.045 1.00 88.56 107 ALA A N 1
ATOM 839 C CA . ALA A 1 107 ? -7.208 3.150 -13.715 1.00 88.56 107 ALA A CA 1
ATOM 840 C C . ALA A 1 107 ? -6.780 2.391 -14.982 1.00 88.56 107 ALA A C 1
ATOM 842 O O . ALA A 1 107 ? -5.602 2.072 -15.130 1.00 88.56 107 ALA A O 1
ATOM 843 N N . ILE A 1 108 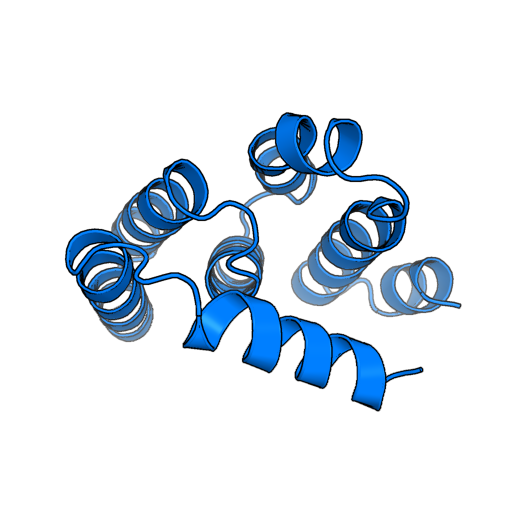? -7.713 2.176 -15.917 1.00 90.06 108 ILE A N 1
ATOM 844 C CA . ILE A 1 108 ? -7.442 1.511 -17.200 1.00 90.06 108 ILE A CA 1
ATOM 845 C C . ILE A 1 108 ? -6.386 2.287 -17.993 1.00 90.06 108 ILE A C 1
ATOM 847 O O . ILE A 1 108 ? -5.363 1.709 -18.342 1.00 90.06 108 ILE A O 1
ATOM 851 N N . ASN A 1 109 ? -6.570 3.600 -18.169 1.00 91.81 109 ASN A N 1
ATOM 852 C CA . ASN A 1 109 ? -5.630 4.465 -18.899 1.00 91.81 109 ASN A CA 1
ATOM 853 C C . ASN A 1 109 ? -4.239 4.581 -18.246 1.00 91.81 109 ASN A C 1
ATOM 855 O O . ASN A 1 109 ? -3.327 5.154 -18.828 1.00 91.81 109 ASN A O 1
ATOM 859 N N . THR A 1 110 ? -4.091 4.154 -16.990 1.00 89.31 110 THR A N 1
ATOM 860 C CA . THR A 1 110 ? -2.793 4.157 -16.301 1.00 89.31 110 THR A CA 1
ATOM 861 C C . THR A 1 110 ? -2.023 2.862 -16.561 1.00 89.31 110 THR A C 1
ATOM 863 O O . THR A 1 110 ? -0.797 2.874 -16.524 1.00 89.31 110 THR A O 1
ATOM 866 N N . ILE A 1 111 ? -2.723 1.748 -16.793 1.00 81.50 111 ILE A N 1
ATOM 867 C CA . ILE A 1 111 ? -2.120 0.426 -17.033 1.00 81.50 111 ILE A CA 1
ATOM 868 C C . ILE A 1 111 ? -1.896 0.166 -18.531 1.00 81.50 111 ILE A C 1
ATOM 870 O O . ILE A 1 111 ? -1.023 -0.631 -18.878 1.00 81.50 111 ILE A O 1
ATOM 874 N N . TRP A 1 112 ? -2.690 0.801 -19.393 1.00 66.50 112 TRP A N 1
ATOM 875 C CA . TRP A 1 112 ? -2.754 0.586 -20.839 1.00 66.50 112 TRP A CA 1
ATOM 876 C C . TRP A 1 112 ? -2.314 1.837 -21.596 1.00 66.50 112 TRP A C 1
ATOM 878 O O . TRP A 1 112 ? -1.538 1.685 -22.564 1.00 66.50 112 TRP A O 1
#

InterPro domains:
  IPR011990 Tetratricopeptide-like helical domain superfamily [G3DSA:1.25.40.10] (15-111)

Radius of gyration: 14.07 Å; chains: 1; bounding box: 31×27×34 Å

pLDDT: mean 80.64, std 17.95, range [29.95, 94.75]

Secondary structure (DSSP, 8-state):
-HHHHHHHHHHHHTT----HHHHHHHHHHHHHHHTT-HHHHHHHHHHHHHH-TT-HHHHHHHHHTT--HHHHHHHHHHHHHHSTT-HHHHHHHHHHHHHHTT-HHHHHHHH-

Sequence (112 aa):
VCRDVYLIYRLVFNGCYCSVFPQINMMLANLYRKAGQERSAVTSYKEVLRQCPLALDAIIGLLSLSVKGAEVASMTMDVIQSIPNLEWLSVWIKAYAFIHAGDNQRAINTIW

Foldseek 3Di:
DVVVVVVCVCVVVVPDPLDPQLVVLQVVLVVCVVVVVLVSSLVSLLVNCLRVVPPVVSLLSCLLSVNALVVNCVSCVVVCVVDPPSVVVNLVSVLSNCVSVVNNVVSVVSND